Protein AF-A0A447TR63-F1 (afdb_monomer_lite)

Foldseek 3Di:
DPVPPPPDVLNVQQPDCDWDFDADPQQQTPDTHPNVCVVVVHDPVVRHRDHDD

InterPro domains:
  IPR000014 PAS domain [cd00130] (16-52)
  IPR013767 PAS fold [PF00989] (11-52)

pLDDT: mean 76.14, std 13.25, range [47.47, 91.31]

Radius of gyration: 13.43 Å; chains: 1; bounding box: 36×23×35 Å

Sequence (53 aa):
MASGIQPDAGQILNSLINSVLVVDDALAIHYANPAAQQLLAQSSRKLFGTPLP

Organism: Salmonella enterica I (NCBI:txid59201)

Secondary structure (DSSP, 8-state):
-----PPPHHHHHHH-SS--EEE-TT-BEEEE-HHHHHHHTS-HHHHBTPBP-

Structure (mmCIF, N/CA/C/O backbone):
data_AF-A0A447TR63-F1
#
_entry.id   AF-A0A447TR63-F1
#
loop_
_atom_site.group_PDB
_atom_site.id
_atom_site.type_symbol
_atom_site.label_atom_id
_atom_site.label_alt_id
_atom_site.label_comp_id
_atom_site.label_asym_id
_atom_site.label_entity_id
_atom_site.label_seq_id
_atom_site.pdbx_PDB_ins_code
_atom_site.Cartn_x
_atom_site.Cartn_y
_atom_site.Cartn_z
_atom_site.occupancy
_atom_site.B_iso_or_equiv
_atom_site.auth_seq_id
_atom_site.auth_comp_id
_atom_site.auth_asym_id
_atom_site.auth_atom_id
_atom_site.pdbx_PDB_model_num
ATOM 1 N N . MET A 1 1 ? 24.159 -13.571 -25.924 1.00 47.47 1 MET A N 1
ATOM 2 C CA . MET A 1 1 ? 24.159 -13.791 -24.464 1.00 47.47 1 MET A CA 1
ATOM 3 C C . MET A 1 1 ? 24.046 -12.426 -23.809 1.00 47.47 1 MET A C 1
ATOM 5 O O . MET A 1 1 ? 25.038 -11.728 -23.699 1.00 47.47 1 MET A O 1
ATOM 9 N N . ALA A 1 2 ? 22.824 -11.996 -23.518 1.00 51.47 2 ALA A N 1
ATOM 10 C CA . ALA A 1 2 ? 22.539 -10.755 -22.808 1.00 51.47 2 ALA A CA 1
ATOM 11 C C . ALA A 1 2 ? 21.197 -10.972 -22.111 1.00 51.47 2 ALA A C 1
ATOM 13 O O . ALA A 1 2 ? 20.152 -10.568 -22.610 1.00 51.47 2 ALA A O 1
ATOM 14 N N . SER A 1 3 ? 21.216 -11.703 -20.995 1.00 52.50 3 SER A N 1
ATOM 15 C CA . SER A 1 3 ? 20.104 -11.652 -20.049 1.00 52.50 3 SER A CA 1
ATOM 16 C C . SER A 1 3 ? 20.203 -10.290 -19.370 1.00 52.50 3 SER A C 1
ATOM 18 O O . SER A 1 3 ? 20.739 -10.175 -18.271 1.00 52.50 3 SER A O 1
ATOM 20 N N . GLY A 1 4 ? 19.810 -9.238 -20.093 1.00 55.38 4 GLY A N 1
ATOM 21 C CA . GLY A 1 4 ? 19.578 -7.930 -19.508 1.00 55.38 4 GLY A CA 1
ATOM 22 C C . GLY A 1 4 ? 18.499 -8.142 -18.468 1.00 55.38 4 GLY A C 1
ATOM 23 O O . GLY A 1 4 ? 17.358 -8.421 -18.827 1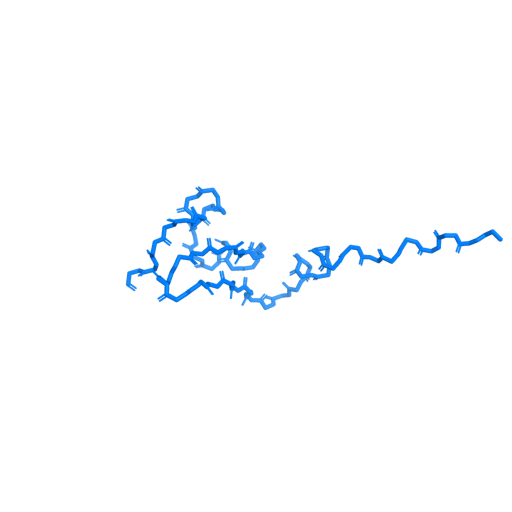.00 55.38 4 GLY A O 1
ATOM 24 N N . ILE A 1 5 ? 18.902 -8.152 -17.200 1.00 61.38 5 ILE A N 1
ATOM 25 C CA . ILE A 1 5 ? 18.015 -8.280 -16.052 1.00 61.38 5 ILE A CA 1
ATOM 26 C C . ILE A 1 5 ? 16.970 -7.186 -16.248 1.00 61.38 5 ILE A C 1
ATOM 28 O O . ILE A 1 5 ? 17.291 -6.002 -16.138 1.00 61.38 5 ILE A O 1
ATOM 32 N N . GLN A 1 6 ? 15.760 -7.570 -16.664 1.00 65.12 6 GLN A N 1
ATOM 33 C CA . GLN A 1 6 ? 14.636 -6.650 -16.644 1.00 65.12 6 GLN A CA 1
ATOM 34 C C . GLN A 1 6 ? 14.560 -6.192 -15.195 1.00 65.12 6 GLN A C 1
ATOM 36 O O . GLN A 1 6 ? 14.492 -7.062 -14.323 1.00 65.12 6 GLN A O 1
ATOM 41 N N . PRO A 1 7 ? 14.684 -4.883 -14.920 1.00 62.81 7 PRO A N 1
ATOM 42 C CA . PRO A 1 7 ? 14.604 -4.405 -13.555 1.00 62.81 7 PRO A CA 1
ATOM 43 C C . PRO A 1 7 ? 13.308 -4.958 -12.981 1.00 62.81 7 PRO A C 1
ATOM 45 O O . PRO A 1 7 ? 12.243 -4.759 -13.571 1.00 62.81 7 PRO A O 1
ATOM 48 N N . ASP A 1 8 ? 13.416 -5.722 -11.891 1.00 79.12 8 ASP A N 1
ATOM 49 C CA . ASP A 1 8 ? 12.244 -6.248 -11.212 1.00 79.12 8 ASP A CA 1
ATOM 50 C C . ASP A 1 8 ? 11.285 -5.075 -11.024 1.00 79.12 8 ASP A C 1
ATOM 52 O O . ASP A 1 8 ? 11.695 -4.018 -10.540 1.00 79.12 8 ASP A O 1
ATOM 56 N N . ALA A 1 9 ? 10.023 -5.212 -11.436 1.00 80.56 9 ALA A N 1
ATOM 57 C CA . ALA A 1 9 ? 9.062 -4.110 -11.358 1.00 80.56 9 ALA A CA 1
ATOM 58 C C . ALA A 1 9 ? 9.013 -3.501 -9.940 1.00 80.56 9 ALA A C 1
ATOM 60 O O . ALA A 1 9 ? 8.856 -2.293 -9.780 1.00 80.56 9 ALA A O 1
ATOM 61 N N . GLY A 1 10 ? 9.269 -4.321 -8.913 1.00 82.19 10 GLY A N 1
ATOM 62 C CA . GLY A 1 10 ? 9.447 -3.874 -7.534 1.00 82.19 10 GLY A CA 1
ATOM 63 C C . GLY A 1 10 ? 10.617 -2.903 -7.323 1.00 82.19 10 GLY A C 1
ATOM 64 O O . GLY A 1 10 ? 10.465 -1.958 -6.558 1.00 82.19 10 GLY A O 1
ATOM 65 N N . GLN A 1 11 ? 11.758 -3.066 -8.001 1.00 83.31 11 GLN A N 1
ATOM 66 C CA . GLN A 1 11 ? 12.869 -2.108 -7.924 1.00 83.31 11 GLN A CA 1
ATOM 67 C C . GLN A 1 11 ? 12.491 -0.751 -8.514 1.00 83.31 11 GLN A C 1
ATOM 69 O O . GLN A 1 11 ? 12.771 0.270 -7.893 1.00 83.31 11 GLN A O 1
ATOM 74 N N . ILE A 1 12 ? 11.797 -0.735 -9.657 1.00 87.00 12 ILE A N 1
ATOM 75 C CA . ILE A 1 12 ? 11.314 0.518 -10.252 1.00 87.00 12 ILE A CA 1
ATOM 76 C C . ILE A 1 12 ? 10.381 1.227 -9.270 1.00 87.00 12 ILE A C 1
ATOM 78 O O . ILE A 1 12 ? 10.610 2.390 -8.949 1.00 87.00 12 ILE A O 1
ATOM 82 N N . LEU A 1 13 ? 9.376 0.518 -8.748 1.00 88.31 13 LEU A N 1
ATOM 83 C CA . LEU A 1 13 ? 8.402 1.071 -7.802 1.00 88.31 13 LEU A CA 1
ATOM 84 C C . LEU A 1 13 ? 9.058 1.559 -6.500 1.00 88.31 13 LEU A C 1
ATOM 86 O O . LEU A 1 13 ? 8.662 2.594 -5.958 1.00 88.31 13 LEU A O 1
ATOM 90 N N . ASN A 1 14 ? 10.095 0.859 -6.030 1.00 87.12 14 ASN A N 1
ATOM 91 C CA . ASN A 1 14 ? 10.852 1.238 -4.839 1.00 87.12 14 ASN A CA 1
ATOM 92 C C . ASN A 1 14 ? 11.712 2.495 -5.040 1.00 87.12 14 ASN A C 1
ATOM 94 O O . ASN A 1 14 ? 11.984 3.195 -4.067 1.00 87.12 14 ASN A O 1
ATOM 98 N N . SER A 1 15 ? 12.142 2.782 -6.270 1.00 87.44 15 SER A N 1
ATOM 99 C CA . SER A 1 15 ? 12.949 3.962 -6.603 1.00 87.44 15 SER A CA 1
ATOM 100 C C . SER A 1 15 ? 12.122 5.196 -6.976 1.00 87.44 15 SER A C 1
ATOM 102 O O . SER A 1 15 ? 12.694 6.265 -7.197 1.00 87.44 15 SER A O 1
ATOM 104 N N . LEU A 1 16 ? 10.793 5.085 -7.053 1.00 89.00 16 LEU A N 1
ATOM 105 C CA . LEU A 1 16 ? 9.930 6.233 -7.316 1.00 89.00 16 LEU A CA 1
ATOM 106 C C . LEU A 1 16 ? 9.960 7.220 -6.143 1.00 89.00 16 LEU A C 1
ATOM 108 O O . LEU A 1 16 ? 9.786 6.845 -4.987 1.00 89.00 16 LEU A O 1
ATOM 112 N N . ILE A 1 17 ? 10.095 8.506 -6.473 1.00 89.44 17 ILE A N 1
ATOM 113 C CA . ILE A 1 17 ? 9.948 9.617 -5.516 1.00 89.44 17 ILE A CA 1
ATOM 114 C C . ILE A 1 17 ? 8.498 9.706 -5.014 1.00 89.44 17 ILE A C 1
ATOM 116 O O . ILE A 1 17 ? 8.241 10.156 -3.902 1.00 89.44 17 ILE A O 1
ATOM 120 N N . ASN A 1 18 ? 7.540 9.283 -5.841 1.00 87.94 18 ASN A N 1
ATOM 121 C CA . ASN A 1 18 ? 6.125 9.307 -5.501 1.00 87.94 18 ASN A CA 1
ATOM 122 C C . ASN A 1 18 ? 5.770 8.167 -4.531 1.00 87.94 18 ASN A C 1
ATOM 124 O O . ASN A 1 18 ? 6.239 7.041 -4.699 1.00 87.94 18 ASN A O 1
ATOM 128 N N . SER A 1 19 ? 4.91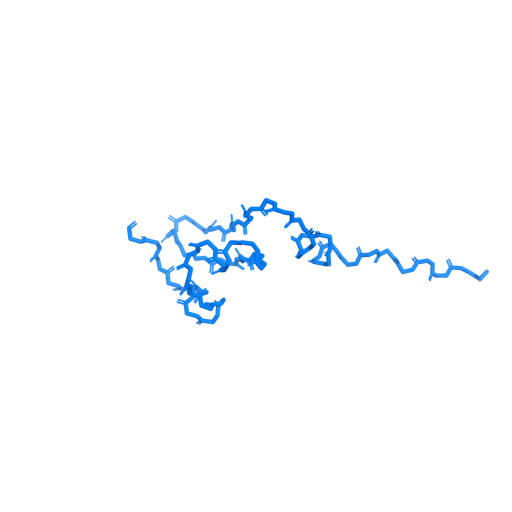9 8.450 -3.546 1.00 89.38 19 SER A N 1
ATOM 129 C CA . SER A 1 19 ? 4.369 7.450 -2.632 1.00 89.38 19 SER A CA 1
ATOM 130 C C . SER A 1 19 ? 3.356 6.558 -3.357 1.00 89.38 19 SER A C 1
ATOM 132 O O . SER A 1 19 ? 2.275 7.005 -3.730 1.00 89.38 19 SER A O 1
ATOM 134 N N . VAL A 1 20 ? 3.688 5.277 -3.516 1.00 89.44 20 VAL A N 1
ATOM 135 C CA . VAL A 1 20 ? 2.804 4.267 -4.112 1.00 89.44 20 VAL A CA 1
ATOM 136 C C . VAL A 1 20 ? 2.277 3.352 -3.017 1.00 89.44 20 VAL A C 1
ATOM 138 O O . VAL A 1 20 ? 3.057 2.714 -2.304 1.00 89.44 20 VAL A O 1
ATOM 141 N N . LEU A 1 21 ? 0.951 3.272 -2.922 1.00 88.38 21 LEU A N 1
ATOM 142 C CA . LEU A 1 21 ? 0.231 2.406 -1.998 1.00 88.38 21 LEU A CA 1
ATOM 143 C C . LEU A 1 21 ? -0.771 1.555 -2.782 1.00 88.38 21 LEU A C 1
ATOM 145 O O . LEU A 1 21 ? -1.584 2.097 -3.529 1.00 88.38 21 LEU A O 1
ATOM 149 N N . VAL A 1 22 ? -0.713 0.236 -2.615 1.00 88.00 22 VAL A N 1
ATOM 150 C CA . VAL A 1 22 ? -1.719 -0.691 -3.151 1.00 88.00 22 VAL A CA 1
ATOM 151 C C . VAL A 1 22 ? -2.555 -1.189 -1.989 1.00 88.00 22 VAL A C 1
ATOM 153 O O . VAL A 1 22 ? -2.005 -1.671 -0.996 1.00 88.00 22 VAL A O 1
ATOM 156 N N . VAL A 1 23 ? -3.869 -1.070 -2.130 1.00 87.62 23 VAL A N 1
ATOM 157 C CA . VAL A 1 23 ? -4.861 -1.470 -1.132 1.00 87.62 23 VAL A CA 1
ATOM 158 C C . VAL A 1 23 ? -5.923 -2.361 -1.764 1.00 87.62 23 VAL A C 1
ATOM 160 O O . VAL A 1 23 ? -6.148 -2.275 -2.973 1.00 87.62 23 VAL A O 1
ATOM 163 N N . ASP A 1 24 ? -6.550 -3.216 -0.961 1.00 87.12 24 ASP A N 1
ATOM 164 C CA . ASP A 1 24 ? -7.710 -4.013 -1.374 1.00 87.12 24 ASP A CA 1
ATOM 165 C C . ASP A 1 24 ? -9.050 -3.317 -1.069 1.00 87.12 24 ASP A C 1
ATOM 167 O O . ASP A 1 24 ? -9.098 -2.170 -0.616 1.00 87.12 24 ASP A O 1
ATOM 171 N N . ASP A 1 25 ? -10.151 -4.023 -1.336 1.00 87.44 25 ASP A N 1
ATOM 172 C CA . ASP A 1 25 ? -11.521 -3.582 -1.055 1.00 87.44 25 ASP A CA 1
ATOM 173 C C . ASP A 1 25 ? -11.822 -3.394 0.441 1.00 87.44 25 ASP A C 1
ATOM 175 O O . ASP A 1 25 ? -12.719 -2.626 0.792 1.00 87.44 25 ASP A O 1
ATOM 179 N N . ALA A 1 26 ? -11.039 -4.020 1.321 1.00 84.00 26 ALA A N 1
ATOM 180 C CA . ALA A 1 26 ? -11.103 -3.841 2.767 1.00 84.00 26 ALA A CA 1
ATOM 181 C C . ALA A 1 26 ? -10.176 -2.715 3.269 1.00 84.00 26 ALA A C 1
ATOM 183 O O . ALA A 1 26 ? -9.979 -2.576 4.479 1.00 84.00 26 ALA A O 1
ATOM 184 N N . LEU A 1 27 ? -9.610 -1.910 2.356 1.00 80.88 27 LEU A N 1
ATOM 185 C CA . LEU A 1 27 ? -8.627 -0.855 2.634 1.00 80.88 27 LEU A CA 1
ATOM 186 C C . LEU A 1 27 ? -7.350 -1.366 3.320 1.00 80.88 27 LEU A C 1
ATOM 188 O O . LEU A 1 27 ? -6.609 -0.578 3.917 1.00 80.88 27 LEU A O 1
ATOM 192 N N . ALA A 1 28 ? -7.066 -2.667 3.243 1.00 81.38 28 ALA A N 1
ATOM 193 C CA . ALA A 1 28 ? -5.837 -3.231 3.772 1.00 81.38 28 ALA A CA 1
ATOM 194 C C . ALA A 1 28 ? -4.692 -2.986 2.790 1.00 81.38 28 ALA A C 1
ATOM 196 O O . ALA A 1 28 ? -4.847 -3.120 1.578 1.00 81.38 28 ALA A O 1
ATOM 197 N N . ILE A 1 29 ? -3.518 -2.622 3.305 1.00 83.56 29 ILE A N 1
ATOM 198 C CA . ILE A 1 29 ? -2.353 -2.323 2.468 1.00 83.56 29 ILE A CA 1
ATOM 199 C C . ILE A 1 29 ? -1.668 -3.629 2.049 1.00 83.56 29 ILE A C 1
ATOM 201 O O . ILE A 1 29 ? -1.220 -4.406 2.894 1.00 83.56 29 ILE A O 1
ATOM 205 N N . HIS A 1 30 ? -1.536 -3.824 0.737 1.00 85.31 30 HIS A N 1
ATOM 206 C CA . HIS A 1 30 ? -0.849 -4.950 0.083 1.00 85.31 30 HIS A CA 1
ATOM 207 C C . HIS A 1 30 ? 0.510 -4.575 -0.491 1.00 85.31 30 HIS A C 1
ATOM 209 O O . HIS A 1 30 ? 1.297 -5.445 -0.843 1.00 85.31 30 HIS A O 1
ATOM 215 N N . TYR A 1 31 ? 0.799 -3.288 -0.652 1.00 85.62 31 TYR A N 1
ATOM 216 C CA . TYR A 1 31 ? 2.123 -2.832 -1.053 1.00 85.62 31 TYR A CA 1
ATOM 217 C C . TYR A 1 31 ? 2.310 -1.370 -0.676 1.00 85.62 31 TYR A C 1
ATOM 219 O O . TYR A 1 31 ? 1.409 -0.556 -0.854 1.00 85.62 31 TYR A O 1
ATOM 227 N N . ALA A 1 32 ? 3.500 -1.041 -0.184 1.00 87.38 32 ALA A N 1
ATOM 228 C CA . ALA A 1 32 ? 3.929 0.323 0.075 1.00 87.38 32 ALA A CA 1
ATOM 229 C C . ALA A 1 32 ? 5.390 0.449 -0.352 1.00 87.38 32 ALA A C 1
ATOM 231 O O . ALA A 1 32 ? 6.242 -0.292 0.149 1.00 87.38 32 ALA A O 1
ATOM 232 N N . ASN A 1 33 ? 5.684 1.379 -1.256 1.00 91.31 33 ASN A N 1
ATOM 233 C CA . ASN A 1 33 ? 7.066 1.685 -1.608 1.00 91.31 33 ASN A CA 1
ATOM 234 C C . ASN A 1 33 ? 7.755 2.512 -0.494 1.00 91.31 33 ASN A C 1
ATOM 236 O O . ASN A 1 33 ? 7.073 3.050 0.384 1.00 91.31 33 ASN A O 1
ATOM 240 N N . PRO A 1 34 ? 9.094 2.660 -0.507 1.00 89.25 34 PRO A N 1
ATOM 241 C CA . PRO A 1 34 ? 9.824 3.412 0.514 1.00 89.25 34 PRO A CA 1
ATOM 242 C C . PRO A 1 34 ? 9.316 4.839 0.722 1.00 89.25 34 PRO A C 1
ATOM 244 O O . PRO A 1 34 ? 9.214 5.286 1.863 1.00 89.25 34 PRO A O 1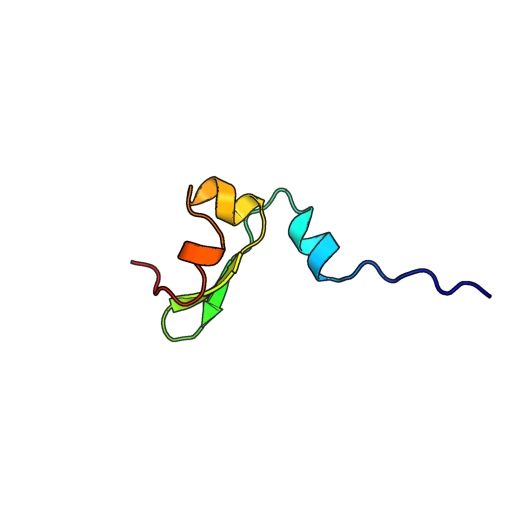
ATOM 247 N N . ALA A 1 35 ? 8.917 5.530 -0.348 1.00 88.88 35 ALA A N 1
ATOM 248 C CA . ALA A 1 35 ? 8.328 6.863 -0.253 1.00 88.88 35 ALA A CA 1
ATOM 249 C C . ALA A 1 35 ? 6.985 6.865 0.508 1.00 88.88 35 ALA A C 1
ATOM 251 O O . ALA A 1 35 ? 6.728 7.763 1.308 1.00 88.88 35 ALA A O 1
ATOM 252 N N . ALA A 1 36 ? 6.122 5.862 0.313 1.00 87.81 36 ALA A N 1
ATOM 253 C CA . ALA A 1 36 ? 4.876 5.710 1.072 1.00 87.81 36 ALA A CA 1
ATOM 254 C C . ALA A 1 36 ? 5.133 5.363 2.547 1.00 87.81 36 ALA A C 1
ATOM 256 O O . ALA A 1 36 ? 4.488 5.922 3.433 1.00 87.81 36 ALA A O 1
ATOM 257 N N . GLN A 1 37 ? 6.108 4.496 2.830 1.00 85.19 37 GLN A N 1
ATOM 258 C CA . GLN A 1 37 ? 6.497 4.158 4.206 1.00 85.19 37 GLN A CA 1
ATOM 259 C C . GLN A 1 37 ? 7.032 5.377 4.970 1.00 85.19 37 GLN A C 1
ATOM 261 O O . GLN A 1 37 ? 6.705 5.574 6.140 1.00 85.19 37 GLN A O 1
ATOM 266 N N . GLN A 1 38 ? 7.849 6.198 4.301 1.00 85.56 38 GLN A N 1
ATOM 267 C CA . GLN A 1 38 ? 8.381 7.440 4.861 1.00 85.56 38 GLN A CA 1
ATOM 268 C C . GLN A 1 38 ? 7.268 8.450 5.140 1.00 85.56 38 GLN A C 1
ATOM 270 O O . GLN 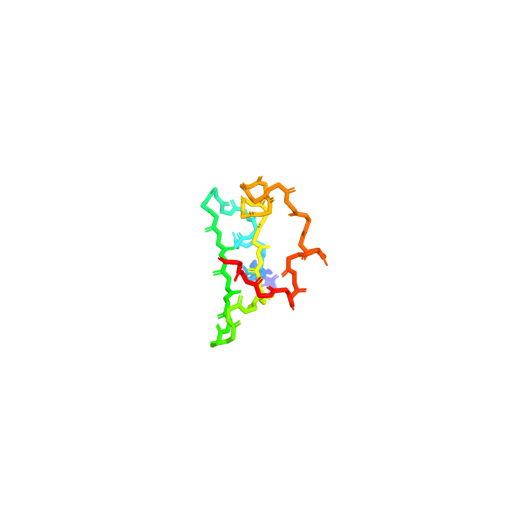A 1 38 ? 7.229 9.008 6.235 1.00 85.56 38 GLN A O 1
ATOM 275 N N . LEU A 1 39 ? 6.345 8.644 4.191 1.00 84.38 39 LEU A N 1
ATOM 276 C CA . LEU A 1 39 ? 5.218 9.566 4.347 1.00 84.38 39 LEU A CA 1
ATOM 277 C C . LEU A 1 39 ? 4.311 9.173 5.519 1.00 84.38 39 LEU A C 1
ATOM 279 O O . LEU A 1 39 ? 3.912 10.023 6.309 1.00 84.38 39 LEU A O 1
ATOM 283 N N . LEU A 1 40 ? 4.006 7.882 5.644 1.00 74.50 40 LEU A N 1
ATOM 284 C CA . LEU A 1 40 ? 3.143 7.365 6.706 1.00 74.50 40 LEU A CA 1
ATOM 285 C C . LEU A 1 40 ? 3.869 7.250 8.055 1.00 74.50 40 LEU A C 1
ATOM 287 O O . LEU A 1 40 ? 3.224 6.959 9.059 1.00 74.50 40 LEU A O 1
ATOM 291 N N . ALA A 1 41 ? 5.195 7.451 8.097 1.00 73.00 41 ALA A N 1
ATOM 292 C CA . ALA A 1 41 ? 6.045 7.253 9.276 1.00 73.00 41 ALA A CA 1
ATOM 293 C C . ALA A 1 41 ? 5.808 5.896 9.981 1.00 73.00 41 ALA A C 1
ATOM 295 O O . ALA A 1 41 ? 5.981 5.751 11.194 1.00 73.00 41 ALA A O 1
ATOM 296 N N . GLN A 1 42 ? 5.385 4.886 9.217 1.00 66.44 42 GLN A N 1
ATOM 297 C CA . GLN A 1 42 ? 5.119 3.524 9.669 1.00 66.44 42 GLN A CA 1
ATOM 298 C C . GLN A 1 42 ? 5.909 2.572 8.766 1.00 66.44 42 GLN A C 1
ATOM 300 O O . GLN A 1 42 ? 5.960 2.729 7.547 1.00 66.44 42 GLN A O 1
ATOM 305 N N . SER A 1 43 ? 6.546 1.564 9.357 1.00 62.06 43 SER A N 1
ATOM 306 C CA . SER A 1 43 ? 7.255 0.541 8.587 1.00 62.06 43 SER A CA 1
ATOM 307 C C . SER A 1 43 ? 6.274 -0.294 7.750 1.00 62.06 43 SER A C 1
ATOM 309 O O . SER A 1 43 ? 5.136 -0.508 8.172 1.00 62.06 43 SER A O 1
ATOM 311 N N . SER A 1 44 ? 6.709 -0.836 6.597 1.00 58.16 44 SER A N 1
ATOM 312 C CA . SER A 1 44 ? 5.857 -1.725 5.760 1.00 58.16 44 SER A CA 1
ATOM 313 C C . SER A 1 44 ? 5.230 -2.831 6.586 1.00 58.16 44 SER A C 1
ATOM 315 O O . SER A 1 44 ? 4.076 -3.154 6.379 1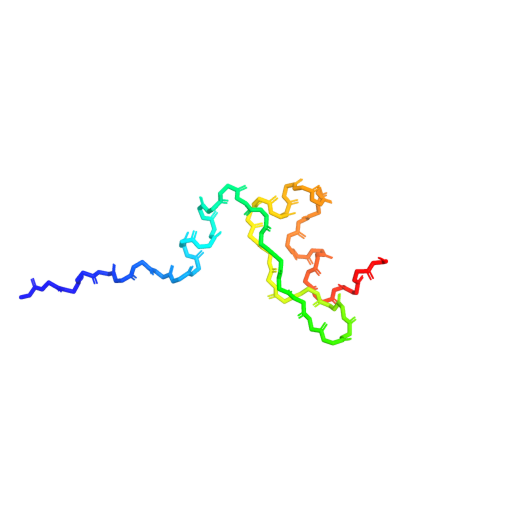.00 58.16 44 SER A O 1
ATOM 317 N N . ARG A 1 45 ? 5.974 -3.379 7.550 1.00 59.84 45 ARG A N 1
ATOM 318 C CA . ARG A 1 45 ? 5.528 -4.471 8.418 1.00 59.84 45 ARG A CA 1
ATOM 319 C C . ARG A 1 45 ? 4.372 -4.094 9.354 1.00 59.84 45 ARG A C 1
ATOM 321 O O . ARG A 1 45 ? 3.664 -4.988 9.792 1.00 59.84 45 ARG A O 1
ATOM 328 N N . LYS A 1 46 ? 4.199 -2.807 9.677 1.00 60.09 46 LYS A N 1
ATOM 329 C CA . LYS A 1 46 ? 3.040 -2.309 10.438 1.00 60.09 46 LYS A CA 1
ATOM 330 C C . LYS A 1 46 ? 1.882 -1.869 9.547 1.00 60.09 46 LYS A C 1
ATOM 332 O O . LYS A 1 46 ? 0.778 -1.781 10.054 1.00 60.09 46 LYS A O 1
ATOM 337 N N . LEU A 1 47 ? 2.153 -1.569 8.277 1.00 59.53 47 LEU A N 1
ATOM 338 C CA . LEU A 1 47 ? 1.153 -1.154 7.293 1.00 59.53 47 LEU A CA 1
ATOM 339 C C . LEU A 1 47 ? 0.501 -2.361 6.606 1.00 59.53 47 LEU A C 1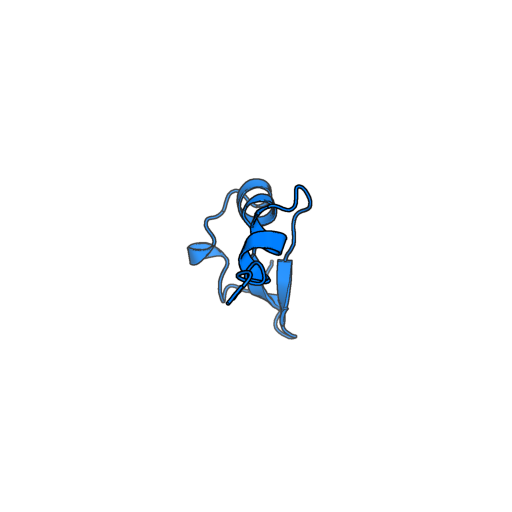
ATOM 341 O O . LEU A 1 47 ? -0.691 -2.353 6.333 1.00 59.53 47 LEU A O 1
ATOM 345 N N . PHE A 1 48 ? 1.276 -3.413 6.338 1.00 62.69 48 PHE A N 1
ATOM 346 C CA . PHE A 1 48 ? 0.808 -4.586 5.608 1.00 62.69 48 PHE A CA 1
ATOM 347 C C . PHE A 1 48 ? -0.305 -5.311 6.364 1.00 62.69 48 PHE A C 1
ATOM 349 O O . PHE A 1 48 ? -0.096 -5.770 7.489 1.00 62.69 48 PHE A O 1
ATOM 356 N N . GLY A 1 49 ? -1.473 -5.437 5.734 1.00 62.66 49 GLY A N 1
ATOM 357 C CA . GLY A 1 49 ? -2.634 -6.111 6.319 1.00 62.66 49 GLY A CA 1
ATOM 358 C C . GLY A 1 49 ? -3.373 -5.322 7.405 1.00 62.66 49 GLY A C 1
ATOM 359 O O . GLY A 1 49 ? -4.312 -5.858 7.990 1.00 62.66 49 GLY A O 1
ATOM 360 N N . THR A 1 50 ? -2.994 -4.069 7.684 1.00 64.25 50 THR A N 1
ATOM 361 C CA . THR A 1 50 ? -3.810 -3.186 8.528 1.00 64.25 50 THR A CA 1
ATOM 362 C C . THR A 1 50 ? -4.746 -2.355 7.655 1.00 64.25 50 THR A C 1
ATOM 364 O O . THR A 1 50 ? -4.260 -1.773 6.679 1.00 64.25 50 THR A O 1
ATOM 367 N N . PRO A 1 51 ? -6.046 -2.266 7.989 1.00 59.53 51 PRO A N 1
ATOM 368 C CA . PRO A 1 51 ? -6.946 -1.353 7.304 1.00 59.53 51 PRO A CA 1
ATOM 369 C C . PRO A 1 51 ? -6.489 0.086 7.556 1.00 59.53 51 PRO A C 1
ATOM 371 O O . PRO A 1 51 ? -6.122 0.443 8.682 1.00 59.53 51 PRO A O 1
ATOM 374 N N . LEU A 1 52 ? -6.475 0.897 6.501 1.00 58.97 52 LEU A N 1
ATOM 375 C CA . LEU A 1 52 ? -6.301 2.341 6.637 1.00 58.97 52 LEU A CA 1
ATOM 376 C C . LEU A 1 52 ? -7.451 2.916 7.492 1.00 58.97 52 LEU A C 1
ATOM 378 O O . LEU A 1 52 ? -8.597 2.509 7.285 1.00 58.97 52 LEU A O 1
ATOM 382 N N . PRO A 1 53 ? -7.161 3.809 8.457 1.00 58.31 53 PRO A N 1
ATOM 383 C CA . PRO A 1 53 ? -8.181 4.476 9.265 1.00 58.31 53 PRO A CA 1
ATOM 384 C C . PRO A 1 53 ? -9.004 5.497 8.471 1.00 58.31 53 PRO A C 1
ATOM 386 O O . PRO A 1 53 ? -8.475 6.059 7.482 1.00 58.31 53 PRO A O 1
#